Protein AF-A0A967ULJ1-F1 (afdb_monomer)

Radius of gyration: 14.74 Å; Cα contacts (8 Å, |Δi|>4): 106; chains: 1; bounding box: 31×36×38 Å

Mean predicted aligned error: 4.64 Å

Structure (mmCIF, N/CA/C/O backbone):
data_AF-A0A967ULJ1-F1
#
_entry.id   AF-A0A967ULJ1-F1
#
loop_
_atom_site.group_PDB
_atom_site.id
_atom_site.type_symbol
_atom_site.label_atom_id
_atom_site.label_alt_id
_atom_site.label_comp_id
_atom_site.label_asym_id
_atom_site.label_entity_id
_atom_site.label_seq_id
_atom_site.pdbx_PDB_ins_code
_atom_site.Cartn_x
_atom_site.Cartn_y
_atom_site.Cartn_z
_atom_site.occupancy
_atom_site.B_iso_or_equiv
_atom_site.auth_seq_id
_atom_site.auth_comp_id
_atom_site.auth_asym_id
_atom_site.auth_atom_id
_atom_site.pdbx_PDB_model_num
ATOM 1 N N . LEU A 1 1 ? 10.831 -5.313 -6.291 1.00 85.88 1 LEU A N 1
ATOM 2 C CA . LEU A 1 1 ? 9.504 -5.034 -6.882 1.00 85.88 1 LEU A CA 1
ATOM 3 C C . LEU A 1 1 ? 9.621 -5.245 -8.377 1.00 85.88 1 LEU A C 1
ATOM 5 O O . LEU A 1 1 ? 10.636 -4.839 -8.932 1.00 85.88 1 LEU A O 1
ATOM 9 N N . THR A 1 2 ? 8.643 -5.895 -9.002 1.00 91.19 2 THR A N 1
ATOM 10 C CA . THR A 1 2 ? 8.608 -6.049 -10.464 1.00 91.19 2 THR A CA 1
ATOM 11 C C . THR A 1 2 ? 7.591 -5.061 -11.032 1.00 91.19 2 THR A C 1
ATOM 13 O O . THR A 1 2 ? 6.418 -5.175 -10.671 1.00 91.19 2 THR A O 1
ATOM 16 N N . PRO A 1 3 ? 7.997 -4.091 -11.873 1.00 89.56 3 PRO A N 1
ATOM 17 C CA . PRO A 1 3 ? 7.091 -3.066 -12.385 1.00 89.56 3 PRO A CA 1
ATOM 18 C C . PRO A 1 3 ? 6.013 -3.674 -13.288 1.00 89.56 3 PRO A C 1
ATOM 20 O O . PRO A 1 3 ? 6.257 -4.649 -14.000 1.00 89.56 3 PRO A O 1
ATOM 23 N N . VAL A 1 4 ? 4.819 -3.076 -13.273 1.00 92.00 4 VAL A N 1
ATOM 24 C CA . VAL A 1 4 ? 3.683 -3.498 -14.104 1.00 92.00 4 VAL A CA 1
ATOM 25 C C . VAL A 1 4 ? 3.438 -2.451 -15.195 1.00 92.00 4 VAL A C 1
ATOM 27 O O . VAL A 1 4 ? 3.118 -1.305 -14.873 1.00 92.00 4 VAL A O 1
ATOM 30 N N . PRO A 1 5 ? 3.565 -2.806 -16.488 1.00 91.00 5 PRO A N 1
ATOM 31 C CA . PRO A 1 5 ? 3.294 -1.878 -17.580 1.00 91.00 5 PRO A CA 1
ATOM 32 C C . PRO A 1 5 ? 1.867 -1.323 -17.523 1.00 91.00 5 PRO A C 1
ATOM 34 O O . PRO A 1 5 ? 0.920 -2.069 -17.282 1.00 91.00 5 PRO A O 1
ATOM 37 N N . LYS A 1 6 ? 1.710 -0.021 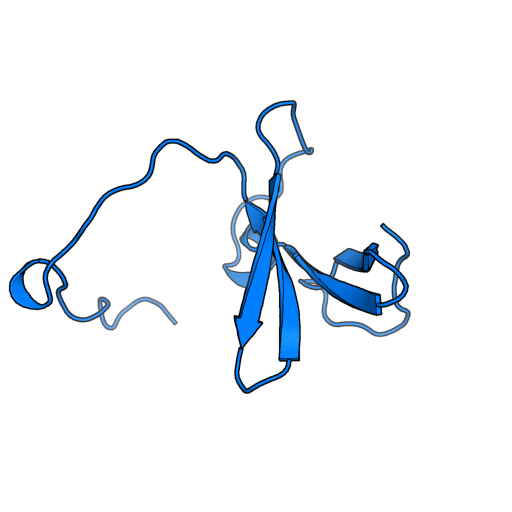-17.802 1.00 92.19 6 LYS A N 1
ATOM 38 C CA . LYS A 1 6 ? 0.415 0.695 -17.832 1.00 92.19 6 LYS A CA 1
ATOM 39 C C . LYS A 1 6 ? -0.352 0.706 -16.498 1.00 92.19 6 LYS A C 1
ATOM 41 O O . LYS A 1 6 ? -1.535 1.043 -16.486 1.00 92.19 6 LYS A O 1
ATOM 46 N N . ALA A 1 7 ? 0.289 0.351 -15.385 1.00 93.00 7 ALA A N 1
ATOM 47 C CA . ALA A 1 7 ? -0.323 0.490 -14.073 1.00 93.00 7 ALA A CA 1
ATOM 48 C C . ALA A 1 7 ? -0.449 1.977 -13.674 1.00 93.00 7 ALA A C 1
ATOM 50 O O . ALA A 1 7 ? 0.369 2.796 -14.103 1.00 93.00 7 ALA A O 1
ATOM 51 N N . PRO A 1 8 ? -1.449 2.341 -12.849 1.00 94.25 8 PRO A N 1
ATOM 52 C CA . PRO A 1 8 ? -1.501 3.654 -12.215 1.00 94.25 8 PRO A CA 1
ATOM 53 C C . PRO A 1 8 ? -0.199 3.984 -11.479 1.00 94.25 8 PRO A C 1
ATOM 55 O O . PRO A 1 8 ? 0.421 3.097 -10.898 1.00 94.25 8 PRO A O 1
ATOM 58 N N . ALA A 1 9 ? 0.179 5.264 -11.438 1.00 92.81 9 ALA A N 1
ATOM 59 C CA . ALA A 1 9 ? 1.463 5.707 -10.883 1.00 92.81 9 ALA A CA 1
ATOM 60 C C . ALA A 1 9 ? 1.687 5.314 -9.410 1.00 92.81 9 ALA A C 1
ATOM 62 O O . ALA A 1 9 ? 2.829 5.146 -8.994 1.00 92.81 9 ALA A O 1
ATOM 63 N N . PHE A 1 10 ? 0.611 5.147 -8.634 1.00 94.25 10 PHE A N 1
ATOM 64 C CA . PHE A 1 10 ? 0.671 4.707 -7.238 1.00 94.25 10 PHE A CA 1
ATOM 65 C C . PHE A 1 10 ? 0.928 3.202 -7.067 1.00 94.25 10 PHE A C 1
ATOM 67 O O . PHE A 1 10 ? 1.058 2.736 -5.939 1.00 94.25 10 PHE A O 1
ATOM 74 N N . ILE A 1 11 ? 0.964 2.422 -8.149 1.00 95.44 11 ILE A N 1
ATOM 75 C CA . ILE A 1 11 ? 1.339 1.008 -8.114 1.00 95.44 11 ILE A CA 1
ATOM 76 C C . ILE A 1 11 ? 2.828 0.903 -8.443 1.00 95.44 11 ILE A C 1
ATOM 78 O O . ILE A 1 11 ? 3.222 1.070 -9.594 1.00 95.44 11 ILE A O 1
ATOM 82 N N . GLU A 1 12 ? 3.652 0.556 -7.452 1.00 94.62 12 GLU A N 1
ATOM 83 C CA . GLU A 1 12 ? 5.087 0.309 -7.679 1.00 94.62 12 GLU A CA 1
ATOM 84 C C . GLU A 1 12 ? 5.338 -0.937 -8.525 1.00 94.62 12 GLU A C 1
ATOM 86 O O . GLU A 1 12 ? 6.362 -1.070 -9.197 1.00 94.62 12 GLU A O 1
ATOM 91 N N . GLY A 1 13 ? 4.413 -1.891 -8.459 1.00 96.19 13 GLY A N 1
ATOM 92 C CA . GLY A 1 13 ? 4.493 -3.133 -9.202 1.00 96.19 13 GLY A CA 1
ATOM 93 C C . GLY A 1 13 ? 3.911 -4.294 -8.418 1.00 96.19 13 GLY A C 1
ATOM 94 O O . GLY A 1 13 ? 2.920 -4.148 -7.705 1.00 96.19 13 GLY A O 1
ATOM 95 N N . VAL A 1 14 ? 4.537 -5.458 -8.552 1.00 96.50 14 VAL A N 1
ATOM 96 C CA . VAL A 1 14 ? 4.150 -6.688 -7.858 1.00 96.50 14 VAL A CA 1
ATOM 97 C C . VAL A 1 14 ? 5.309 -7.286 -7.066 1.00 96.50 14 VAL A C 1
ATOM 99 O O . VAL A 1 14 ? 6.490 -7.063 -7.364 1.00 96.50 14 VAL A O 1
ATOM 102 N N . ILE A 1 15 ? 4.957 -8.079 -6.058 1.00 95.56 15 ILE A N 1
ATOM 103 C CA . ILE A 1 15 ? 5.854 -8.996 -5.352 1.00 95.56 15 ILE A CA 1
ATOM 104 C C . ILE A 1 15 ? 5.307 -10.416 -5.449 1.00 95.56 15 ILE A C 1
ATOM 106 O O . ILE A 1 15 ? 4.100 -10.620 -5.562 1.00 95.56 15 ILE A O 1
ATOM 110 N N . ASN A 1 16 ? 6.199 -11.399 -5.371 1.00 94.75 16 ASN A N 1
ATOM 111 C CA . ASN A 1 16 ? 5.810 -12.781 -5.137 1.00 94.75 16 ASN A CA 1
ATOM 112 C C . ASN A 1 16 ? 5.957 -13.073 -3.642 1.00 94.75 16 ASN A C 1
ATOM 114 O O . ASN A 1 16 ? 7.054 -12.963 -3.094 1.00 94.75 16 ASN A O 1
ATOM 118 N N . LEU A 1 17 ? 4.856 -13.433 -2.989 1.00 93.81 17 LEU A N 1
ATOM 119 C CA . LEU A 1 17 ? 4.849 -13.856 -1.597 1.00 93.81 17 LEU A CA 1
ATOM 120 C C . LEU A 1 17 ? 4.177 -15.223 -1.508 1.00 93.81 17 LEU A C 1
ATOM 122 O O . LEU A 1 17 ? 2.979 -15.349 -1.748 1.00 93.81 17 LEU A O 1
ATOM 126 N N . ARG A 1 18 ? 4.956 -16.251 -1.149 1.00 92.44 18 ARG A N 1
ATOM 127 C CA . ARG A 1 18 ? 4.484 -17.646 -1.028 1.00 92.44 18 ARG A CA 1
ATOM 128 C C . ARG A 1 18 ? 3.781 -18.162 -2.297 1.00 92.44 18 ARG A C 1
ATOM 130 O O . ARG A 1 18 ? 2.790 -18.875 -2.209 1.00 92.44 18 ARG A O 1
ATOM 137 N N . GLY A 1 19 ? 4.276 -17.777 -3.473 1.00 92.62 19 GLY A N 1
ATOM 138 C CA . GLY A 1 19 ? 3.710 -18.176 -4.764 1.00 92.62 19 GLY A CA 1
ATOM 139 C C . GLY A 1 19 ? 2.540 -17.310 -5.240 1.00 92.62 19 GLY A C 1
ATOM 140 O O . GLY A 1 19 ? 2.133 -17.440 -6.391 1.00 92.62 19 GLY A O 1
ATOM 141 N N . ALA A 1 20 ? 2.024 -16.400 -4.408 1.00 92.44 20 ALA A N 1
ATOM 142 C CA . ALA A 1 20 ? 0.988 -15.454 -4.801 1.00 92.44 20 ALA A CA 1
ATOM 143 C C . ALA A 1 20 ? 1.606 -14.157 -5.341 1.00 92.44 20 ALA A C 1
ATOM 145 O O . ALA A 1 20 ? 2.494 -13.568 -4.719 1.00 92.44 20 ALA A O 1
ATOM 146 N N . VAL A 1 21 ? 1.103 -13.690 -6.487 1.00 95.00 21 VAL A N 1
ATOM 147 C CA . VAL A 1 21 ? 1.464 -12.389 -7.062 1.00 95.00 21 VAL A CA 1
ATOM 148 C C . VAL A 1 21 ? 0.604 -11.315 -6.406 1.00 95.00 21 VAL A C 1
ATOM 150 O O . VAL A 1 21 ? -0.612 -11.285 -6.592 1.00 95.00 21 VAL A O 1
ATOM 153 N N . ILE A 1 22 ? 1.240 -10.440 -5.630 1.00 96.44 22 ILE A N 1
ATOM 154 C CA . ILE A 1 22 ? 0.570 -9.401 -4.847 1.00 96.44 22 ILE A CA 1
ATOM 155 C C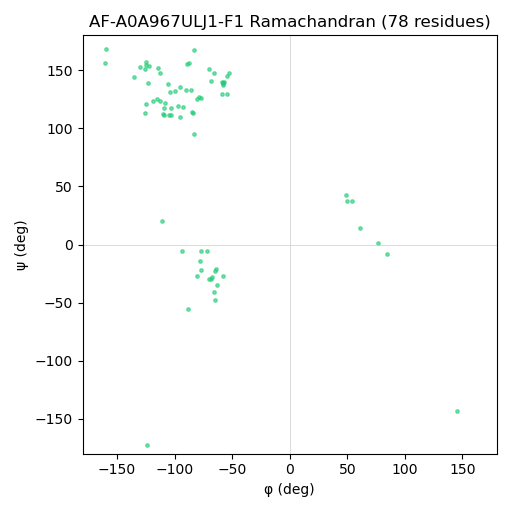 . ILE A 1 22 ? 0.937 -8.028 -5.423 1.00 96.44 22 ILE A C 1
ATOM 157 O O . ILE A 1 22 ? 2.130 -7.713 -5.493 1.00 96.44 22 ILE A O 1
ATOM 161 N N . PRO A 1 23 ? -0.043 -7.196 -5.821 1.00 96.12 23 PRO A N 1
ATOM 162 C CA . PRO A 1 23 ? 0.215 -5.817 -6.215 1.00 96.12 23 PRO A CA 1
ATOM 163 C C . PRO A 1 23 ? 0.649 -4.988 -5.007 1.00 96.12 23 PRO A C 1
ATOM 165 O O . PRO A 1 23 ? 0.101 -5.140 -3.915 1.00 96.12 23 PRO A O 1
ATOM 168 N N . VAL A 1 24 ? 1.615 -4.096 -5.212 1.00 97.00 24 VAL A N 1
ATOM 169 C CA . VAL A 1 24 ? 2.147 -3.205 -4.180 1.00 97.00 24 VAL A CA 1
ATOM 170 C C . VAL A 1 24 ? 1.836 -1.756 -4.525 1.00 97.00 24 VAL A C 1
ATOM 172 O O . VAL A 1 24 ? 2.173 -1.277 -5.608 1.00 97.00 24 VAL A O 1
ATOM 175 N N . VAL A 1 25 ? 1.196 -1.072 -3.583 1.00 96.06 25 VAL A N 1
ATOM 176 C CA . VAL A 1 25 ? 0.785 0.329 -3.662 1.00 96.06 25 VAL A CA 1
ATOM 177 C C . VAL A 1 25 ? 1.720 1.187 -2.817 1.00 96.06 25 VAL A C 1
ATOM 179 O O . VAL A 1 25 ? 1.949 0.876 -1.648 1.00 96.06 25 VAL A O 1
ATOM 182 N N . ASP A 1 26 ? 2.215 2.284 -3.381 1.00 95.38 26 ASP A N 1
ATOM 183 C CA . ASP A 1 26 ? 2.884 3.347 -2.634 1.00 95.38 26 ASP A CA 1
ATOM 184 C C . ASP A 1 26 ? 1.839 4.322 -2.073 1.00 95.38 26 ASP A C 1
ATOM 186 O O . ASP A 1 26 ? 1.137 5.009 -2.822 1.00 95.38 26 ASP A O 1
ATOM 190 N N . LEU A 1 27 ? 1.720 4.375 -0.741 1.00 94.69 27 LEU A N 1
ATOM 191 C CA . LEU A 1 27 ? 0.765 5.253 -0.067 1.00 94.69 27 LEU A CA 1
ATOM 192 C C . LEU A 1 27 ? 1.117 6.736 -0.217 1.00 94.69 27 LEU A C 1
ATOM 194 O O . LEU A 1 27 ? 0.201 7.554 -0.265 1.00 94.69 27 LEU A O 1
ATOM 198 N N . ARG A 1 28 ? 2.400 7.097 -0.350 1.00 93.94 28 ARG A N 1
ATOM 199 C CA . ARG A 1 28 ? 2.790 8.490 -0.600 1.00 93.94 28 ARG A CA 1
ATOM 200 C C . ARG A 1 28 ? 2.276 8.935 -1.958 1.00 93.94 28 ARG A C 1
ATOM 202 O O . ARG A 1 28 ? 1.594 9.948 -2.039 1.00 93.94 28 ARG A O 1
ATOM 209 N N . LYS A 1 29 ? 2.490 8.124 -2.998 1.00 94.12 29 LYS A N 1
ATOM 210 C CA . LYS A 1 29 ? 1.935 8.387 -4.337 1.00 94.12 29 LYS A CA 1
ATOM 211 C C . LYS A 1 29 ? 0.408 8.362 -4.352 1.00 94.12 29 LYS A C 1
ATOM 213 O O . LYS A 1 29 ? -0.206 9.103 -5.105 1.00 94.12 29 LYS A O 1
ATOM 218 N N . ARG A 1 30 ? -0.221 7.501 -3.545 1.00 93.88 30 ARG A N 1
ATOM 219 C CA . ARG A 1 30 ? -1.687 7.393 -3.486 1.00 93.88 30 ARG A CA 1
ATOM 220 C C . ARG A 1 30 ? -2.362 8.602 -2.833 1.00 93.88 30 ARG A C 1
ATOM 222 O O . ARG A 1 30 ? -3.516 8.868 -3.173 1.00 93.88 30 ARG A O 1
ATOM 229 N N . PHE A 1 31 ? -1.672 9.264 -1.905 1.00 92.00 31 PHE A N 1
ATOM 230 C CA . PHE A 1 31 ? -2.144 10.426 -1.145 1.00 92.00 31 PHE A CA 1
ATOM 231 C C . PHE A 1 31 ? -1.421 11.729 -1.524 1.00 92.00 31 PHE A C 1
ATOM 233 O O . PHE A 1 31 ? -1.387 12.659 -0.717 1.00 92.00 31 PHE A O 1
ATOM 240 N N . ASP A 1 32 ? -0.804 11.772 -2.712 1.00 91.94 32 ASP A N 1
ATOM 241 C CA . ASP A 1 32 ? -0.092 12.937 -3.256 1.00 91.94 32 ASP A CA 1
ATOM 242 C C . ASP A 1 32 ? 0.926 13.567 -2.280 1.00 91.94 32 ASP A C 1
ATOM 244 O O . ASP A 1 32 ? 1.101 14.783 -2.203 1.00 91.94 32 ASP A O 1
ATOM 248 N N . GLN A 1 33 ? 1.619 12.723 -1.513 1.00 92.25 33 GLN A N 1
ATOM 249 C CA . GLN A 1 33 ? 2.692 13.126 -0.605 1.00 92.25 33 GLN A CA 1
ATOM 250 C C . GLN A 1 33 ? 4.056 13.130 -1.309 1.00 92.25 33 GLN A C 1
ATOM 252 O O . GLN A 1 33 ? 4.271 12.363 -2.254 1.00 92.25 33 GLN A O 1
ATOM 257 N N . PRO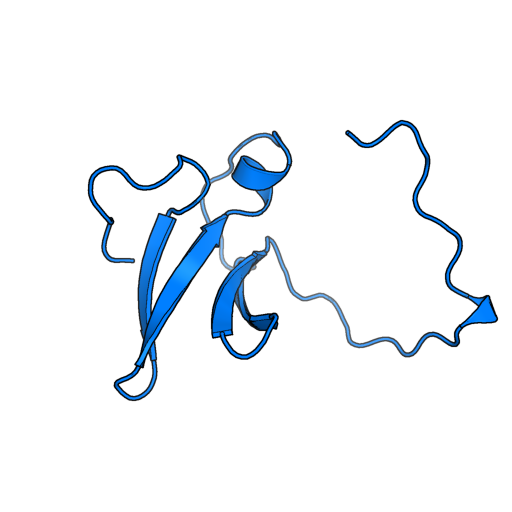 A 1 34 ? 5.029 13.922 -0.815 1.00 92.62 34 PRO A N 1
ATOM 258 C CA . PRO A 1 34 ? 6.395 13.893 -1.322 1.00 92.62 34 PRO A CA 1
ATOM 259 C C . PRO A 1 34 ? 6.978 12.479 -1.289 1.00 92.62 34 PRO A C 1
ATOM 261 O O . PRO A 1 34 ? 6.946 11.802 -0.260 1.00 92.62 34 PRO A O 1
ATOM 264 N N . ILE A 1 35 ? 7.531 12.028 -2.411 1.00 90.19 35 ILE A N 1
ATOM 265 C CA . ILE A 1 35 ? 8.154 10.707 -2.518 1.00 90.19 35 ILE A CA 1
ATOM 266 C C . ILE A 1 35 ?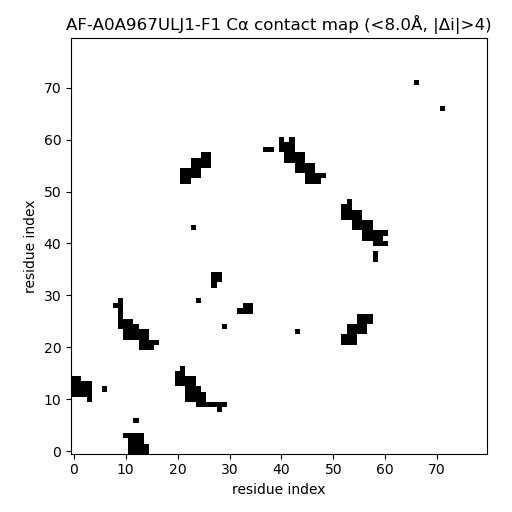 9.551 10.780 -1.900 1.00 90.19 35 ILE A C 1
ATOM 268 O O . ILE A 1 35 ? 10.359 11.612 -2.308 1.00 90.19 35 ILE A O 1
ATOM 272 N N . ASN A 1 36 ? 9.850 9.878 -0.962 1.00 86.06 36 ASN A N 1
ATOM 273 C CA . ASN A 1 36 ? 11.195 9.715 -0.411 1.00 86.06 36 ASN A CA 1
ATOM 274 C C . ASN A 1 36 ? 11.770 8.348 -0.793 1.00 86.06 36 ASN A C 1
ATOM 276 O O . ASN A 1 36 ? 11.014 7.385 -0.943 1.00 86.06 36 ASN A O 1
ATOM 280 N N . PRO A 1 37 ? 13.105 8.229 -0.893 1.00 88.50 37 PRO A N 1
ATOM 281 C CA . PRO A 1 37 ? 13.754 6.933 -1.004 1.00 88.50 37 PRO A CA 1
ATOM 282 C C . PRO A 1 37 ? 13.388 6.034 0.179 1.00 88.50 37 PRO A C 1
ATOM 284 O O . PRO A 1 37 ? 13.354 6.486 1.328 1.00 88.50 37 PRO A O 1
ATOM 287 N N . ALA A 1 38 ? 13.165 4.750 -0.101 1.00 88.25 38 ALA A N 1
ATOM 288 C CA . ALA A 1 38 ? 12.984 3.753 0.943 1.00 88.25 38 ALA A CA 1
ATOM 289 C C . ALA A 1 38 ? 14.214 3.716 1.865 1.00 88.25 38 ALA A C 1
ATOM 291 O O . ALA A 1 38 ? 15.360 3.781 1.412 1.00 88.25 38 ALA A O 1
ATOM 292 N N . ASN A 1 39 ? 13.972 3.589 3.165 1.00 93.31 39 ASN A N 1
ATOM 293 C CA . ASN A 1 39 ? 15.002 3.522 4.194 1.00 93.31 39 ASN A CA 1
ATOM 294 C C . ASN A 1 39 ? 14.844 2.236 5.030 1.00 93.31 39 ASN A C 1
ATOM 296 O O . ASN A 1 39 ? 14.036 1.360 4.720 1.00 93.31 39 ASN A O 1
ATOM 300 N N . ARG A 1 40 ? 15.623 2.097 6.111 1.00 93.00 40 ARG A N 1
ATOM 301 C CA . ARG A 1 40 ? 15.558 0.915 6.994 1.00 93.00 40 ARG A CA 1
ATOM 302 C C . ARG A 1 40 ? 14.215 0.745 7.715 1.00 93.00 40 ARG A C 1
ATOM 304 O O . ARG A 1 40 ? 13.924 -0.365 8.162 1.00 93.00 40 ARG A O 1
ATOM 311 N N . GLY A 1 41 ? 13.423 1.804 7.843 1.00 93.25 41 GLY A N 1
ATOM 312 C CA . GLY A 1 41 ? 12.081 1.787 8.421 1.00 93.25 41 GLY A CA 1
ATOM 313 C C . GLY A 1 41 ? 11.016 1.297 7.445 1.00 93.25 41 GLY A C 1
ATOM 314 O O . GLY A 1 41 ? 10.051 0.681 7.885 1.00 93.25 41 GLY A O 1
ATOM 315 N N . THR A 1 42 ? 11.222 1.459 6.133 1.00 94.94 42 THR A N 1
ATOM 316 C CA . THR A 1 42 ? 10.196 1.183 5.119 1.00 94.94 42 THR A CA 1
ATOM 317 C C . THR A 1 42 ? 9.718 -0.271 5.164 1.00 94.94 42 THR A C 1
ATOM 319 O O . THR A 1 42 ? 10.522 -1.211 5.170 1.00 94.94 42 THR A O 1
ATOM 322 N N . ARG A 1 43 ? 8.398 -0.484 5.200 1.00 94.94 43 ARG A N 1
ATOM 323 C CA . ARG A 1 43 ? 7.758 -1.813 5.240 1.00 94.94 43 ARG A CA 1
ATOM 324 C C . ARG A 1 43 ? 6.676 -1.933 4.173 1.00 94.94 43 ARG A C 1
ATOM 326 O O . ARG A 1 43 ? 6.055 -0.946 3.800 1.00 94.94 43 ARG A O 1
ATOM 333 N N . ILE A 1 44 ? 6.423 -3.166 3.732 1.00 95.88 44 ILE A N 1
ATOM 334 C CA . ILE A 1 44 ? 5.241 -3.517 2.936 1.00 95.88 44 ILE A CA 1
ATOM 335 C C . ILE A 1 44 ? 4.244 -4.215 3.867 1.00 95.88 44 ILE A C 1
ATOM 337 O O . ILE A 1 44 ? 4.494 -5.330 4.324 1.00 95.88 44 ILE A O 1
ATOM 341 N N . LEU A 1 45 ? 3.123 -3.558 4.153 1.00 96.19 45 LEU A N 1
ATOM 342 C CA . LEU A 1 45 ? 1.997 -4.102 4.911 1.00 96.19 45 LEU A CA 1
ATOM 343 C C . LEU A 1 45 ? 1.139 -4.967 3.984 1.00 96.19 45 LEU A C 1
ATOM 345 O O . LEU A 1 45 ? 0.697 -4.493 2.941 1.00 96.19 45 LEU A O 1
ATOM 349 N N . ILE A 1 46 ? 0.889 -6.223 4.352 1.00 96.38 46 ILE A N 1
ATOM 350 C CA . ILE A 1 46 ? 0.014 -7.115 3.583 1.00 96.38 46 ILE A CA 1
ATOM 351 C C . ILE A 1 46 ? -1.403 -7.021 4.144 1.00 96.38 46 ILE A C 1
ATOM 353 O O . ILE A 1 46 ? -1.645 -7.365 5.301 1.00 96.38 46 ILE A O 1
ATOM 357 N N . CYS A 1 47 ? -2.342 -6.572 3.318 1.00 95.56 47 CYS A N 1
ATOM 358 C CA . CYS A 1 47 ? -3.734 -6.363 3.696 1.00 95.56 47 CYS A CA 1
ATOM 359 C C . CYS A 1 47 ? -4.671 -7.129 2.761 1.00 95.56 47 CYS A C 1
ATOM 361 O O . CYS A 1 47 ? -4.343 -7.388 1.604 1.00 95.56 47 CYS A O 1
ATOM 363 N N . THR A 1 48 ? -5.861 -7.467 3.259 1.00 95.25 48 THR A N 1
ATOM 364 C CA . THR A 1 48 ? -6.943 -8.018 2.434 1.00 95.25 48 THR A CA 1
A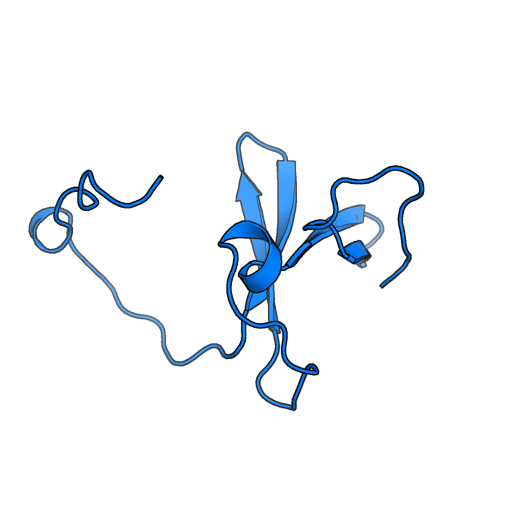TOM 365 C C . THR A 1 48 ? -8.037 -6.971 2.286 1.00 95.25 48 THR A C 1
ATOM 367 O O . THR A 1 48 ? -8.595 -6.518 3.281 1.00 95.25 48 THR A O 1
ATOM 370 N N . LEU A 1 49 ? -8.353 -6.599 1.048 1.00 90.25 49 LEU A N 1
ATOM 371 C CA . LEU A 1 49 ? -9.403 -5.646 0.705 1.00 90.25 49 LEU A CA 1
ATOM 372 C C . LEU A 1 49 ? -10.369 -6.305 -0.279 1.00 90.25 49 LEU A C 1
ATOM 374 O O . LEU A 1 49 ? -9.955 -6.733 -1.354 1.00 90.25 49 LEU A O 1
ATOM 378 N N . ALA A 1 50 ? -11.651 -6.401 0.087 1.00 92.75 50 ALA A N 1
ATOM 379 C CA . ALA A 1 50 ? -12.688 -7.031 -0.743 1.00 92.75 50 ALA A CA 1
ATOM 380 C C . ALA A 1 50 ? -12.276 -8.421 -1.290 1.00 92.75 50 ALA A C 1
ATOM 382 O O . ALA A 1 50 ? -12.465 -8.726 -2.466 1.00 92.75 50 ALA A O 1
ATOM 383 N N . GLY A 1 51 ? -11.645 -9.245 -0.444 1.00 91.69 51 GLY A N 1
ATOM 384 C CA . GLY A 1 51 ? -11.173 -10.589 -0.803 1.00 91.69 51 GLY A CA 1
ATOM 385 C C . GLY A 1 51 ? -9.885 -10.639 -1.636 1.00 91.69 51 GLY A C 1
ATOM 386 O O . GLY A 1 51 ? -9.435 -11.727 -1.981 1.00 91.69 51 GLY A O 1
ATOM 387 N N . LYS A 1 52 ? -9.265 -9.495 -1.949 1.00 92.06 52 LYS A N 1
ATOM 388 C CA . LYS A 1 52 ? -7.994 -9.414 -2.682 1.00 92.06 52 LYS A CA 1
ATOM 389 C C . LYS A 1 52 ? -6.855 -9.046 -1.742 1.00 92.06 52 LYS A C 1
ATOM 391 O O . LYS A 1 52 ? -7.008 -8.163 -0.901 1.00 92.06 52 LYS A O 1
ATOM 396 N N . VAL A 1 53 ? -5.707 -9.693 -1.910 1.00 95.69 53 VAL A N 1
ATOM 397 C CA . VAL A 1 53 ? -4.492 -9.374 -1.153 1.00 95.69 53 VAL A CA 1
ATOM 398 C C . VAL A 1 53 ? -3.741 -8.241 -1.850 1.00 95.69 53 VAL A C 1
ATOM 400 O O . VAL A 1 53 ? -3.540 -8.283 -3.063 1.00 95.69 53 VAL A O 1
ATOM 403 N N . VAL A 1 54 ? -3.321 -7.237 -1.085 1.00 96.44 54 VAL A N 1
ATOM 404 C CA . VAL A 1 54 ? -2.558 -6.075 -1.554 1.00 96.44 54 VAL A CA 1
ATOM 405 C C . VAL A 1 54 ? -1.412 -5.782 -0.588 1.00 96.44 54 VAL A C 1
ATOM 407 O O . VAL A 1 54 ? -1.549 -5.965 0.621 1.00 96.44 54 VAL A O 1
ATOM 410 N N . GLY A 1 55 ? -0.275 -5.345 -1.121 1.00 97.19 55 GLY A N 1
ATOM 411 C CA . GLY A 1 55 ? 0.828 -4.788 -0.350 1.00 97.19 55 GLY A CA 1
ATOM 412 C C . GLY A 1 55 ? 0.742 -3.264 -0.314 1.00 97.19 55 GLY A C 1
ATOM 413 O O . GLY A 1 55 ? 0.514 -2.644 -1.348 1.00 97.19 55 GLY A O 1
ATOM 414 N N . LEU A 1 56 ? 0.945 -2.652 0.846 1.00 97.00 56 LEU A N 1
ATOM 415 C CA . LEU A 1 56 ? 0.974 -1.199 1.020 1.00 97.00 56 LEU A CA 1
ATOM 416 C C . LEU A 1 56 ? 2.347 -0.783 1.542 1.00 97.00 56 LEU A C 1
ATOM 418 O O . LEU A 1 56 ? 2.779 -1.281 2.580 1.00 97.00 56 LEU A O 1
ATOM 422 N N . ILE A 1 57 ? 3.036 0.115 0.845 1.00 96.12 57 ILE A N 1
ATOM 423 C CA . ILE A 1 57 ? 4.297 0.683 1.325 1.00 96.12 57 ILE A CA 1
ATOM 424 C C . ILE A 1 57 ? 3.985 1.726 2.395 1.00 96.12 57 ILE A C 1
ATOM 426 O O . ILE A 1 57 ? 3.216 2.657 2.157 1.00 96.12 57 ILE A O 1
ATOM 430 N N . ALA A 1 58 ? 4.603 1.560 3.561 1.00 94.69 58 ALA A N 1
ATOM 431 C CA . ALA A 1 58 ? 4.568 2.497 4.672 1.00 94.69 58 ALA A CA 1
ATOM 432 C C . ALA A 1 58 ? 5.995 2.867 5.095 1.00 94.69 58 ALA A C 1
ATOM 434 O O . ALA A 1 58 ? 6.923 2.062 4.967 1.00 94.69 58 ALA A O 1
ATOM 435 N N . ASP A 1 59 ? 6.153 4.079 5.623 1.00 93.25 59 ASP A N 1
ATOM 436 C CA . ASP A 1 59 ? 7.453 4.616 6.030 1.00 93.25 59 ASP A CA 1
ATOM 437 C C . ASP A 1 59 ? 8.064 3.845 7.201 1.00 93.25 59 ASP A C 1
ATOM 439 O O . ASP A 1 59 ? 9.262 3.579 7.193 1.00 93.25 59 ASP A O 1
ATOM 443 N N . GLU A 1 60 ? 7.242 3.475 8.185 1.00 94.31 60 GLU A N 1
ATOM 444 C CA . GLU A 1 60 ? 7.643 2.748 9.388 1.00 94.31 60 GLU A CA 1
ATOM 445 C C . GLU A 1 60 ? 6.426 2.074 10.044 1.00 94.31 60 GLU A C 1
ATOM 447 O O . GLU A 1 60 ? 5.285 2.500 9.860 1.00 94.31 60 GLU A O 1
ATOM 452 N N . VAL A 1 61 ? 6.670 1.016 10.821 1.00 92.81 61 VAL A N 1
ATOM 453 C CA . VAL A 1 61 ? 5.684 0.426 11.737 1.00 92.81 61 VAL A CA 1
ATOM 454 C C . VAL A 1 61 ? 6.135 0.733 13.158 1.00 92.81 61 VAL A C 1
ATOM 456 O O . VAL A 1 61 ? 7.156 0.212 13.596 1.00 92.81 61 VAL A O 1
ATOM 459 N N . THR A 1 62 ? 5.379 1.573 13.860 1.00 93.44 62 THR A N 1
ATOM 460 C CA . THR A 1 62 ? 5.752 2.066 15.191 1.00 93.44 62 THR A CA 1
ATOM 461 C C . THR A 1 62 ? 5.258 1.147 16.305 1.00 93.44 62 THR A C 1
ATOM 463 O O . THR A 1 62 ? 6.046 0.667 17.113 1.00 93.44 62 THR A O 1
ATOM 466 N N . GLU A 1 63 ? 3.954 0.873 16.357 1.00 94.12 63 GLU A N 1
ATOM 467 C CA . GLU A 1 63 ? 3.338 0.116 17.447 1.00 94.12 63 GLU A CA 1
ATOM 468 C C . GLU A 1 63 ? 1.979 -0.487 17.062 1.00 94.12 63 GLU A C 1
ATOM 470 O O . GLU A 1 63 ? 1.374 -0.137 16.048 1.00 94.12 63 GLU A O 1
ATOM 475 N N . VAL A 1 64 ? 1.477 -1.388 17.910 1.00 94.62 64 VAL A N 1
ATOM 476 C CA . VAL A 1 64 ? 0.130 -1.960 17.801 1.00 94.62 64 VAL A CA 1
A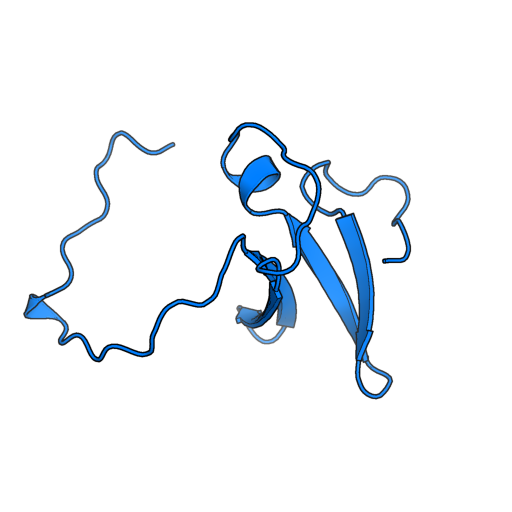TOM 477 C C . VAL A 1 64 ? -0.730 -1.397 18.9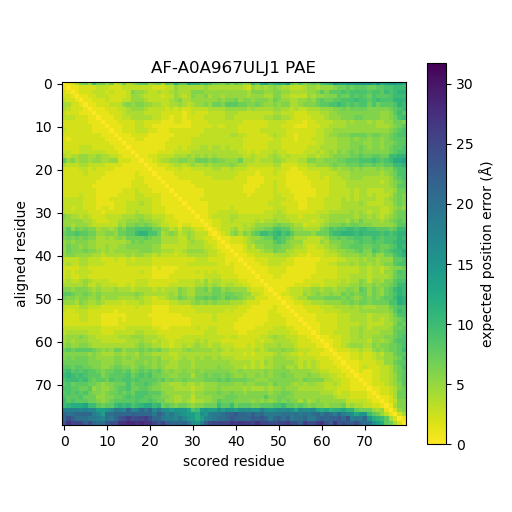27 1.00 94.62 64 VAL A C 1
ATOM 479 O O . VAL A 1 64 ? -0.530 -1.735 20.093 1.00 94.62 64 VAL A O 1
ATOM 482 N N . ARG A 1 65 ? -1.717 -0.567 18.577 1.00 95.38 65 ARG A N 1
ATOM 483 C CA . ARG A 1 65 ? -2.690 -0.003 19.523 1.00 95.38 65 ARG A CA 1
ATOM 484 C C . ARG A 1 65 ? -4.091 -0.546 19.280 1.00 95.38 65 ARG A C 1
ATOM 486 O O . ARG A 1 65 ? -4.477 -0.836 18.150 1.00 95.38 65 ARG A O 1
ATOM 493 N N . ARG A 1 66 ? -4.858 -0.675 20.365 1.00 95.56 66 ARG A N 1
ATOM 494 C CA . ARG A 1 66 ? -6.284 -1.018 20.323 1.00 95.56 66 ARG A CA 1
ATOM 495 C C . ARG A 1 66 ? -7.101 0.257 20.479 1.00 95.56 66 ARG A C 1
ATOM 497 O O . ARG A 1 66 ? -6.850 1.021 21.402 1.00 95.56 66 ARG A O 1
ATOM 504 N N . TYR A 1 67 ? -8.081 0.429 19.604 1.00 94.94 67 TYR A N 1
ATOM 505 C CA . TYR A 1 6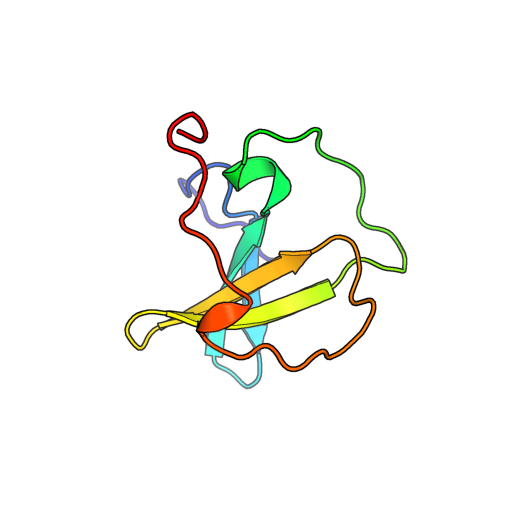7 ? -9.046 1.521 19.644 1.00 94.94 67 TYR A CA 1
ATOM 506 C C . TYR A 1 67 ? -10.454 0.935 19.698 1.00 94.94 67 TYR A C 1
ATOM 508 O O . TYR A 1 67 ? -10.755 -0.055 19.025 1.00 94.94 67 TYR A O 1
ATOM 516 N N . THR A 1 68 ? -11.312 1.533 20.510 1.00 97.06 68 THR A N 1
ATOM 517 C CA . THR A 1 68 ? -12.751 1.287 20.512 1.00 97.06 68 THR A CA 1
ATOM 518 C C . THR A 1 68 ? -13.421 2.132 19.431 1.00 97.06 68 THR A C 1
ATOM 520 O O . THR A 1 68 ? -12.844 3.073 18.887 1.00 97.06 68 THR A O 1
ATOM 523 N N . ARG A 1 69 ? -14.686 1.834 19.119 1.00 94.62 69 ARG A N 1
ATOM 524 C CA . ARG A 1 69 ? -15.437 2.618 18.130 1.00 94.62 69 ARG A CA 1
ATOM 525 C C . ARG A 1 69 ? -15.676 4.069 18.564 1.00 94.62 69 ARG A C 1
ATOM 527 O O . ARG A 1 69 ? -15.888 4.911 17.703 1.00 94.62 69 ARG A O 1
ATOM 534 N N . GLN A 1 70 ? -15.641 4.355 19.866 1.00 96.12 70 GLN A N 1
ATOM 535 C CA . GLN A 1 70 ? -15.802 5.709 20.402 1.00 96.12 70 GLN A CA 1
ATOM 536 C C . GLN A 1 70 ? -14.532 6.556 20.232 1.00 96.12 70 GLN A C 1
ATOM 538 O O . GLN A 1 70 ? -14.629 7.778 20.169 1.00 96.12 70 GLN A O 1
ATOM 543 N N . ASP A 1 71 ? -13.368 5.915 20.080 1.00 96.38 71 ASP A N 1
ATOM 544 C CA . ASP A 1 71 ? -12.087 6.597 19.859 1.00 96.38 71 ASP A CA 1
ATOM 545 C C . ASP A 1 71 ? -11.915 7.075 18.404 1.00 96.38 71 ASP A C 1
ATOM 547 O O . ASP A 1 71 ? -11.019 7.865 18.109 1.00 96.38 71 ASP A O 1
ATOM 551 N N . VAL A 1 72 ? -12.754 6.591 17.476 1.00 94.88 72 VAL A N 1
ATOM 552 C CA . VAL A 1 72 ? -12.647 6.866 16.036 1.00 94.88 72 VAL A CA 1
ATOM 553 C C . VAL A 1 72 ? -13.712 7.867 15.603 1.00 94.88 72 VAL A C 1
ATOM 555 O O . VAL A 1 72 ? -14.902 7.554 15.542 1.00 94.88 72 VAL A O 1
ATOM 558 N N . GLN A 1 73 ? -13.271 9.069 15.244 1.00 92.81 73 GLN A N 1
ATOM 559 C CA . GLN A 1 73 ? -14.130 10.098 14.664 1.00 92.81 73 GLN A CA 1
ATOM 560 C C . GLN A 1 73 ? -14.219 9.958 13.135 1.00 92.81 73 GLN A C 1
ATOM 562 O O . GLN A 1 73 ? -13.321 9.380 12.513 1.00 92.81 73 GLN A O 1
ATOM 567 N N . PRO A 1 74 ? -15.289 10.475 12.500 1.00 91.56 74 PRO A N 1
ATOM 568 C CA . PRO A 1 74 ? -15.378 10.529 11.046 1.00 91.56 74 PRO A CA 1
ATOM 569 C C . PRO A 1 74 ? -14.176 11.248 10.429 1.00 91.56 74 PRO A C 1
ATOM 571 O O . PRO A 1 74 ? -13.669 12.221 10.988 1.00 91.56 74 PRO A O 1
ATOM 574 N N . ALA A 1 75 ? -13.753 10.790 9.248 1.00 90.19 75 ALA A N 1
ATOM 575 C CA . ALA A 1 75 ? -12.708 11.471 8.497 1.00 90.19 75 ALA A CA 1
ATOM 576 C C . ALA A 1 75 ? -13.130 12.925 8.196 1.00 90.19 75 ALA A C 1
ATOM 578 O O . ALA A 1 75 ? -14.295 13.162 7.849 1.00 90.19 75 ALA A O 1
ATOM 579 N N . PRO A 1 76 ? -12.211 13.901 8.298 1.00 89.06 76 PRO A N 1
ATOM 580 C CA . PRO A 1 76 ? -12.506 15.273 7.919 1.00 89.06 76 PRO A CA 1
ATOM 581 C C . PRO A 1 76 ? -12.947 15.367 6.454 1.00 89.06 76 PRO A C 1
ATOM 583 O O . PRO A 1 76 ? -12.346 14.755 5.574 1.00 89.06 76 PRO A O 1
ATOM 586 N N . GLN A 1 77 ? -13.975 16.170 6.173 1.00 83.06 77 GLN A N 1
ATOM 587 C CA . GLN A 1 77 ? -14.602 16.228 4.842 1.00 83.06 77 GLN A CA 1
ATOM 588 C C . GLN A 1 77 ? -13.744 16.914 3.759 1.00 83.06 77 GLN A C 1
ATOM 590 O O . GLN A 1 77 ? -14.130 16.933 2.593 1.00 83.06 77 GLN A O 1
ATOM 595 N N . PHE A 1 78 ? -12.592 17.482 4.126 1.00 77.19 78 PHE A N 1
ATOM 596 C CA . PHE A 1 78 ? -11.684 18.184 3.213 1.00 77.19 78 PHE A CA 1
ATOM 597 C C . PHE A 1 78 ? -10.564 17.304 2.634 1.00 77.19 78 PHE A C 1
ATOM 599 O O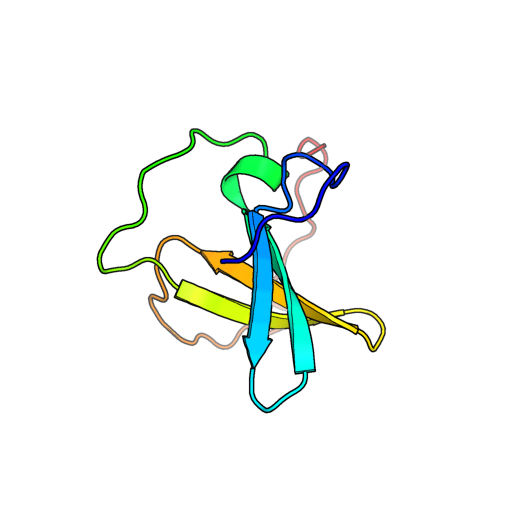 . PHE A 1 78 ? -9.832 17.769 1.767 1.00 77.19 78 PHE A O 1
ATOM 606 N N . LEU A 1 79 ? -10.428 16.048 3.074 1.00 55.72 79 LEU A N 1
ATOM 607 C CA . LEU A 1 79 ? -9.524 15.081 2.445 1.00 55.72 79 LEU A CA 1
ATOM 608 C C . LEU A 1 79 ? -10.240 14.457 1.235 1.00 55.72 79 LEU A C 1
ATOM 610 O O . LEU A 1 79 ? -11.027 13.523 1.391 1.00 55.72 79 LEU A O 1
ATOM 614 N N . LYS A 1 80 ? -10.009 15.017 0.044 1.00 48.44 80 LYS A N 1
ATOM 615 C CA . LYS A 1 80 ? -10.360 14.414 -1.250 1.00 48.44 80 LYS A CA 1
ATOM 616 C C . LYS A 1 80 ? -9.107 13.907 -1.939 1.00 48.44 80 LYS A C 1
ATOM 618 O O . LYS A 1 80 ? -8.114 14.661 -1.911 1.00 48.44 80 LYS A O 1
#

Sequence (80 aa):
LTPVPKAPAFIEGVINLRGAVIPVVDLRKRFDQPINPANRGTRILICTLAGKVVGLIADEVTEVRRYTRQDVQPAPQFLK

Nearest PDB structures (foldseek):
  2qdl-assembly2_B  TM=9.554E-01  e=7.823E-07  Caldanaerobacter subterraneus subsp. tengcongensis MB4
  2qdl-assembly1_A  TM=9.384E-01  e=1.405E-06  Caldanaerobacter subterraneus subsp. tengcongensis MB4
  8c5v-assembly1_H  TM=8.742E-01  e=3.406E-05  Escherichia coli
  2ho9-assembly1_A  TM=8.160E-01  e=3.112E-04  Escherichia coli
  1b3q-assembly1_A  TM=8.711E-01  e=2.958E-02  Thermotoga maritima

pLDDT: mean 92.29, std 7.23, range [48.44, 97.19]

Foldseek 3Di:
DDQDPPDDPQWRHWDQDPNDTATEGEVCVVQVHDDDDADPAWDWDWDADPNGTHTYIDNHDDDDDDDDPVRDDDDDPPRD

Secondary structure (DSSP, 8-state):
-B--TT--TTEEEEEEETTEEEEEEEHHHHTTPPP----TT-EEEEEEETTEEEEEEES---------GGG-PPPPTT--

Solvent-accessible surface area (backbone atoms only — not comparable to full-atom values): 5221 Å² total; per-residue (Å²): 121,47,72,54,87,92,52,60,88,30,44,64,18,33,45,76,58,96,87,42,81,28,47,29,32,35,48,40,59,67,67,76,41,86,83,72,82,84,56,96,52,44,41,72,48,79,46,75,57,96,90,41,66,36,30,36,45,40,68,59,84,89,80,91,81,89,78,58,77,88,76,58,74,82,78,67,90,82,77,123